Protein AF-A0A9W9TNA5-F1 (afdb_monomer_lite)

Organism: NCBI:txid63820

Radius of gyration: 33.28 Å; chains: 1; bounding box: 62×38×96 Å

pLDDT: mean 80.86, std 18.64, range [43.91, 98.69]

Sequence (76 aa):
MPNLNFLALALLVPGVFSKPLHPVRRQSGLDGFVQAESSIARQGVLNNIGANGSAVQGAAAGVVVASPFKVNPDCQ

InterPro domains:
  IPR008928 Six-hairpin glycosidase superfamily [SSF48208] (27-74)
  IPR011613 GH15-like domain [PF00723] (40-74)
  IPR012341 Six-hairpin glycosidase-like superfamily [G3DSA:1.50.10.10] (19-76)

Foldseek 3Di:
DDDDDDPDDDPPPPPPPDDPPDPPPPDPPPVRVCVVVVVVVVLVQQLQAPDPRVLADPDHHGDGDPHSDPDPVNDD

Secondary structure (DSSP, 8-state):
--------------------SS----PPPHHHHHHHHHHHHHHHHHHTBTTT-TT-TTPPTT-B-S-S--STT---

Structure (mmCIF, N/CA/C/O backbone):
data_AF-A0A9W9TNA5-F1
#
_entry.id   AF-A0A9W9TNA5-F1
#
loop_
_atom_site.group_PDB
_atom_site.id
_atom_site.type_symbol
_atom_site.label_atom_id
_atom_site.label_alt_id
_atom_site.label_comp_id
_atom_site.label_asym_id
_atom_site.label_entity_id
_atom_site.label_seq_id
_atom_site.pdbx_PDB_ins_code
_atom_site.Cartn_x
_atom_site.Cartn_y
_atom_site.Cartn_z
_atom_site.occupancy
_atom_site.B_iso_or_equiv
_atom_site.auth_seq_id
_atom_site.auth_comp_id
_atom_site.auth_asym_id
_atom_site.auth_atom_id
_atom_site.pdbx_PDB_model_num
ATOM 1 N N . MET A 1 1 ? -38.597 31.219 81.792 1.00 43.91 1 MET A N 1
ATOM 2 C CA . MET A 1 1 ? -37.656 30.470 80.937 1.00 43.91 1 MET A CA 1
ATOM 3 C C . MET A 1 1 ? -38.383 29.259 80.370 1.00 43.91 1 MET A C 1
ATOM 5 O O . MET A 1 1 ? -38.737 28.397 81.163 1.00 43.91 1 MET A O 1
ATOM 9 N N . PRO A 1 2 ? -38.695 29.218 79.063 1.00 46.81 2 PRO A N 1
ATOM 10 C CA . PRO A 1 2 ? -39.088 27.996 78.373 1.00 46.81 2 PRO A CA 1
ATOM 11 C C . PRO A 1 2 ? -37.869 27.282 77.755 1.00 46.81 2 PRO A C 1
ATOM 13 O O . PRO A 1 2 ? -36.831 27.891 77.508 1.00 46.81 2 PRO A O 1
ATOM 16 N N . ASN A 1 3 ? -38.030 25.971 77.581 1.00 45.59 3 ASN A N 1
ATOM 17 C CA . ASN A 1 3 ? -37.016 24.941 77.354 1.00 45.59 3 ASN A CA 1
ATOM 18 C C . ASN A 1 3 ? -36.202 25.056 76.056 1.00 45.59 3 ASN A C 1
ATOM 20 O O . ASN A 1 3 ? -36.721 25.389 74.993 1.00 45.59 3 ASN A O 1
ATOM 24 N N . LEU A 1 4 ? -34.933 24.652 76.157 1.00 54.50 4 LEU A N 1
ATOM 25 C CA . LEU A 1 4 ? -33.993 24.462 75.058 1.00 54.50 4 LEU A CA 1
ATOM 26 C C . LEU A 1 4 ? -34.177 23.053 74.465 1.00 54.50 4 LEU A C 1
ATOM 28 O O . LEU A 1 4 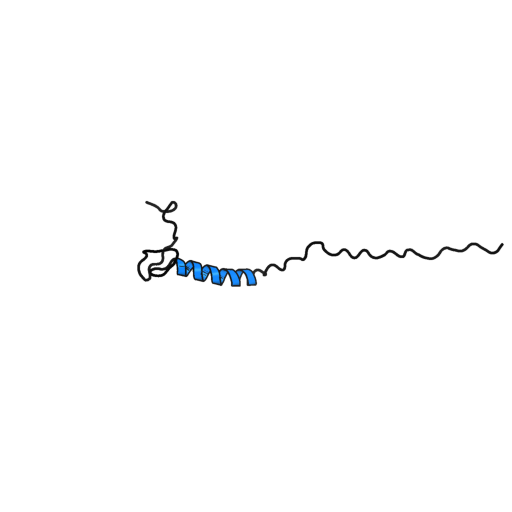? -33.810 22.066 75.096 1.00 54.50 4 LEU A O 1
ATOM 32 N N . ASN A 1 5 ? -34.734 22.951 73.257 1.00 58.75 5 ASN A N 1
ATOM 33 C CA . ASN A 1 5 ? -34.649 21.736 72.446 1.00 58.75 5 ASN A CA 1
ATOM 34 C C . ASN A 1 5 ? -34.493 22.119 70.969 1.00 58.75 5 ASN A C 1
ATOM 36 O O . ASN A 1 5 ? -35.460 22.178 70.217 1.00 58.75 5 ASN A O 1
ATOM 40 N N . PHE A 1 6 ? -33.260 22.425 70.570 1.00 48.78 6 PHE A N 1
ATOM 41 C CA . PHE A 1 6 ? -32.882 22.636 69.171 1.00 48.78 6 PHE A CA 1
ATOM 42 C C . PHE A 1 6 ? -31.858 21.574 68.776 1.00 48.78 6 PHE A C 1
ATOM 44 O O . PHE A 1 6 ? -30.687 21.862 68.550 1.00 48.78 6 PHE A O 1
ATOM 51 N N . LEU A 1 7 ? -32.305 20.319 68.744 1.00 51.91 7 LEU A N 1
ATOM 52 C CA . LEU A 1 7 ? -31.550 19.207 68.175 1.00 51.91 7 LEU A CA 1
ATOM 53 C C . LEU A 1 7 ? -32.246 18.729 66.899 1.00 51.91 7 LEU A C 1
ATOM 55 O O . LEU A 1 7 ? -32.791 17.635 66.841 1.00 51.91 7 LEU A O 1
ATOM 59 N N . ALA A 1 8 ? -32.281 19.575 65.876 1.00 54.44 8 ALA A N 1
ATOM 60 C CA . ALA A 1 8 ? -32.560 19.136 64.517 1.00 54.44 8 ALA A CA 1
ATOM 61 C C . ALA A 1 8 ? -32.147 20.221 63.527 1.00 54.44 8 ALA A C 1
ATOM 63 O O . ALA A 1 8 ? -32.396 21.398 63.768 1.00 54.44 8 ALA A O 1
ATOM 64 N N . LEU A 1 9 ? -31.655 19.769 62.371 1.00 51.06 9 LEU A N 1
ATOM 65 C CA . LEU A 1 9 ? -31.458 20.542 61.142 1.00 51.06 9 LEU A CA 1
ATOM 66 C C . LEU A 1 9 ? -30.206 21.446 61.169 1.00 51.06 9 LEU A C 1
ATOM 68 O O . LEU A 1 9 ? -30.103 22.363 61.962 1.00 51.06 9 LEU A O 1
ATOM 72 N N . ALA A 1 10 ? -29.191 21.282 60.324 1.00 51.34 10 ALA A N 1
ATOM 73 C CA . ALA A 1 10 ? -29.191 20.718 58.988 1.00 51.34 10 ALA A CA 1
ATOM 74 C C . ALA A 1 10 ? -27.784 20.214 58.624 1.00 51.34 10 ALA A C 1
ATOM 76 O O . ALA A 1 10 ? -26.862 21.000 58.427 1.00 51.34 10 ALA A O 1
ATOM 77 N N . LEU A 1 11 ? -27.634 18.900 58.452 1.00 49.50 11 LEU A N 1
ATOM 78 C CA . LEU A 1 11 ? -26.591 18.343 57.590 1.00 49.50 11 LEU A CA 1
ATOM 79 C C . LEU A 1 11 ? -27.105 18.419 56.149 1.00 49.50 11 LEU A C 1
ATOM 81 O O . LEU A 1 11 ? -27.526 17.423 55.567 1.00 49.50 11 LEU A O 1
ATOM 85 N N . LEU A 1 12 ? -27.131 19.626 55.585 1.00 53.72 12 LEU A N 1
ATOM 86 C CA . LEU A 1 12 ? -27.347 19.802 54.154 1.00 53.72 12 LEU A CA 1
ATOM 87 C C . LEU A 1 12 ? -25.979 19.656 53.491 1.00 53.72 12 LEU A C 1
ATOM 89 O O . LEU A 1 12 ? -25.272 20.633 53.277 1.00 53.72 12 LEU A O 1
ATOM 93 N N . VAL A 1 13 ? -25.564 18.409 53.267 1.00 61.53 13 VAL A N 1
ATOM 94 C CA . VAL A 1 13 ? -24.386 18.096 52.455 1.00 61.53 13 VAL A CA 1
ATOM 95 C C . VAL A 1 13 ? -24.754 18.448 51.012 1.00 61.53 13 VAL A C 1
ATOM 97 O O . VAL A 1 13 ? -25.604 17.761 50.440 1.00 61.53 13 VAL A O 1
ATOM 100 N N . PRO A 1 14 ? -24.178 19.487 50.379 1.00 58.50 14 PRO A N 1
ATOM 101 C CA . PRO A 1 14 ? -24.276 19.585 48.937 1.00 58.50 14 PRO A CA 1
ATOM 102 C C . PRO A 1 14 ? -23.485 18.406 48.369 1.00 58.50 14 PRO A C 1
ATOM 104 O O . PRO A 1 14 ? -22.273 18.303 48.561 1.00 58.50 14 PRO A O 1
ATOM 107 N N . GLY A 1 15 ? -24.180 17.475 47.716 1.00 62.28 15 GLY A N 1
ATOM 108 C CA . GLY A 1 15 ? -23.532 16.398 46.980 1.00 62.28 15 GLY A CA 1
ATOM 109 C C . GLY A 1 15 ? -22.562 17.003 45.969 1.00 62.28 15 GLY A C 1
ATOM 110 O O . GLY A 1 15 ? -22.976 17.701 45.043 1.00 62.28 15 GLY A O 1
ATOM 111 N N . VAL A 1 16 ? -21.263 16.781 46.164 1.00 64.56 16 VAL A N 1
ATOM 112 C CA . VAL A 1 16 ? -20.238 17.204 45.211 1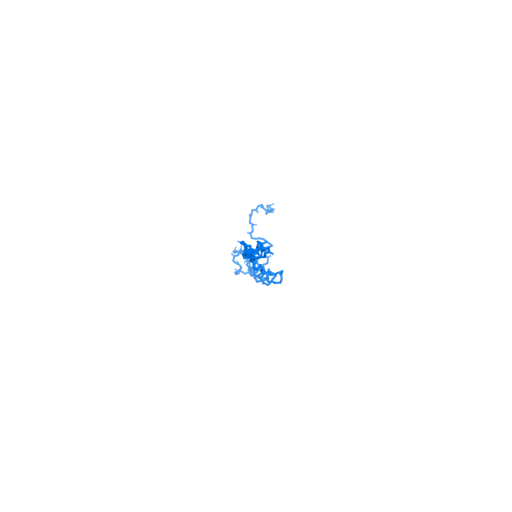.00 64.56 16 VAL A CA 1
ATOM 113 C C . VAL A 1 16 ? -20.380 16.315 43.979 1.00 64.56 16 VAL A C 1
ATOM 115 O O . VAL A 1 16 ? -19.970 15.157 43.978 1.00 64.56 16 VAL A O 1
ATOM 118 N N . PHE A 1 17 ? -20.993 16.843 42.921 1.00 66.56 17 PHE A N 1
ATOM 119 C CA . PHE A 1 17 ? -20.985 16.192 41.617 1.00 66.56 17 PHE A CA 1
ATOM 120 C C . PHE A 1 17 ? -19.584 16.322 41.012 1.00 66.56 17 PHE A C 1
ATOM 122 O O . PHE A 1 17 ? -19.243 17.337 40.401 1.00 66.56 17 PHE A O 1
ATOM 129 N N . SER A 1 18 ? -18.762 15.288 41.178 1.00 64.06 18 SER A N 1
ATOM 130 C CA . SER A 1 18 ? -17.485 15.164 40.477 1.00 64.06 18 SER A CA 1
ATOM 131 C C . SER A 1 18 ? -17.745 15.005 38.979 1.00 64.06 18 SER A C 1
ATOM 133 O O . SER A 1 18 ? -18.139 13.937 38.512 1.00 64.06 18 SER A O 1
ATOM 135 N N . LYS A 1 19 ? -17.534 16.070 38.200 1.00 66.94 19 LYS A N 1
ATOM 136 C CA . LYS A 1 19 ? -17.452 15.959 36.739 1.00 66.94 19 LYS A CA 1
ATOM 137 C C . LYS A 1 19 ? -16.157 15.208 36.408 1.00 66.94 19 LYS A C 1
ATOM 139 O O . LYS A 1 19 ? -15.103 15.643 36.875 1.00 66.94 19 LYS A O 1
ATOM 144 N N . PRO A 1 20 ? -16.183 14.108 35.634 1.00 69.06 20 PRO A N 1
ATOM 145 C CA . PRO A 1 20 ? -14.944 13.467 35.215 1.00 69.06 20 PRO A CA 1
ATOM 146 C C . PRO A 1 20 ? -14.121 14.475 34.401 1.00 69.06 20 PRO A C 1
ATOM 148 O O . PRO A 1 20 ? -14.581 14.974 33.377 1.00 69.06 20 PRO A O 1
ATOM 151 N N . LEU A 1 21 ? -12.906 14.785 34.871 1.00 65.00 21 LEU A N 1
ATOM 152 C CA . LEU A 1 21 ? -11.987 15.754 34.248 1.00 65.00 21 LEU A CA 1
ATOM 153 C C . LEU A 1 21 ? -11.432 15.299 32.890 1.00 65.00 21 LEU A C 1
ATOM 155 O O . LEU A 1 21 ? -10.685 16.032 32.254 1.00 65.00 21 LEU A O 1
ATOM 159 N N . HIS A 1 22 ? -11.812 14.115 32.424 1.00 64.88 22 HIS A N 1
ATOM 160 C CA . HIS A 1 22 ? -11.449 13.622 31.111 1.00 64.88 22 HIS A CA 1
ATOM 161 C C . HIS A 1 22 ? -12.721 13.156 30.413 1.00 64.88 22 HIS A C 1
ATOM 163 O O . HIS A 1 22 ? -13.296 12.149 30.839 1.00 64.88 22 HIS A O 1
ATOM 169 N N . PRO A 1 23 ? -13.187 13.841 29.349 1.00 65.25 23 PRO A N 1
ATOM 170 C CA . PRO A 1 23 ? -14.076 13.176 28.418 1.00 65.25 23 PRO A CA 1
ATOM 171 C C . PRO A 1 23 ? -13.335 11.918 27.976 1.00 65.25 23 PRO A C 1
ATOM 173 O O . PRO A 1 23 ? -12.244 12.004 27.412 1.00 65.25 23 PRO A O 1
ATOM 176 N N . VAL A 1 24 ? -13.888 10.749 28.296 1.00 64.25 24 VAL A N 1
ATOM 177 C CA . VAL A 1 24 ? -13.417 9.492 27.725 1.00 64.25 24 VAL A CA 1
ATOM 178 C C . VAL A 1 24 ? -13.528 9.691 26.222 1.00 64.25 24 VAL A C 1
ATOM 180 O O . VAL A 1 24 ? -14.633 9.720 25.675 1.00 64.25 24 VAL A O 1
ATOM 183 N N . ARG A 1 25 ? -12.391 9.939 25.559 1.00 65.12 25 ARG A N 1
ATOM 184 C CA . ARG A 1 25 ? -12.333 9.984 24.103 1.00 65.12 25 ARG A CA 1
ATOM 185 C C . ARG A 1 25 ? -12.894 8.638 23.676 1.00 65.12 25 ARG A C 1
ATOM 187 O O . ARG A 1 25 ? -12.292 7.615 23.991 1.00 65.12 25 ARG A O 1
ATOM 194 N N . ARG A 1 26 ? -14.053 8.624 23.011 1.00 66.19 26 ARG A N 1
ATOM 195 C CA . ARG A 1 26 ? -14.526 7.408 22.353 1.00 66.19 26 ARG A CA 1
ATOM 196 C C . ARG A 1 26 ? -13.513 7.106 21.259 1.00 66.19 26 ARG A C 1
ATOM 198 O O . ARG A 1 26 ? -13.595 7.651 20.164 1.00 66.19 26 ARG A O 1
ATOM 205 N N . GLN A 1 27 ? -12.497 6.321 21.599 1.00 69.50 27 GLN A N 1
ATOM 206 C CA . GLN A 1 27 ? -11.682 5.643 20.612 1.00 69.50 27 GLN A CA 1
ATOM 207 C C . GLN A 1 27 ? -12.667 4.838 19.771 1.00 69.50 27 GLN A C 1
ATOM 209 O O . GLN A 1 27 ? -13.581 4.212 20.320 1.00 69.50 27 GLN A O 1
ATOM 214 N N . SER A 1 28 ? -12.533 4.907 18.446 1.00 67.94 28 SER A N 1
ATOM 215 C CA . SER A 1 28 ? -13.135 3.883 17.608 1.00 67.94 28 SER A CA 1
ATOM 216 C C . SER A 1 28 ? -12.753 2.546 18.235 1.00 67.94 28 SER A C 1
ATOM 218 O O . SER A 1 28 ? -11.579 2.305 18.522 1.00 67.94 28 SER A O 1
ATOM 220 N N . GLY A 1 29 ? -13.751 1.719 18.548 1.00 85.31 29 GLY A N 1
ATOM 221 C CA . GLY A 1 29 ? -13.476 0.359 18.994 1.00 85.31 29 GLY A CA 1
ATOM 222 C C . GLY A 1 29 ? -12.640 -0.373 17.943 1.00 85.31 29 GLY A C 1
ATOM 223 O O . GLY A 1 29 ? -12.423 0.141 16.841 1.00 85.31 29 GLY A O 1
ATOM 224 N N . LEU A 1 30 ? -12.203 -1.588 18.266 1.00 90.94 30 LEU A N 1
ATOM 225 C CA . LEU A 1 30 ? -11.426 -2.429 17.352 1.00 90.94 30 LEU A CA 1
ATOM 226 C C . LEU A 1 30 ? -12.000 -2.429 15.923 1.00 90.94 30 LEU A C 1
ATOM 228 O O . LEU A 1 30 ? -11.255 -2.230 14.971 1.00 90.94 30 LEU A O 1
ATOM 232 N N . ASP A 1 31 ? -13.321 -2.530 15.781 1.00 92.75 31 ASP A N 1
ATOM 233 C CA . ASP A 1 31 ? -13.998 -2.510 14.480 1.00 92.75 31 ASP A CA 1
ATOM 234 C C . ASP A 1 31 ? -13.754 -1.220 13.690 1.00 92.75 31 AS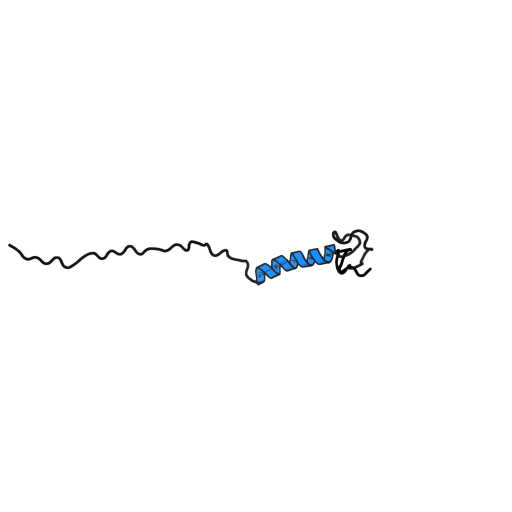P A C 1
ATOM 236 O O . ASP A 1 31 ? -13.478 -1.260 12.493 1.00 92.75 31 ASP A O 1
ATOM 240 N N . GLY A 1 32 ? -13.817 -0.061 14.351 1.00 91.94 32 GLY A N 1
ATOM 241 C CA . GLY A 1 32 ? -13.569 1.219 13.691 1.00 91.94 32 GLY A CA 1
ATOM 242 C C . GLY A 1 32 ? -12.094 1.409 13.327 1.00 91.94 32 GLY A C 1
ATOM 243 O O . GLY A 1 32 ? -11.797 2.020 12.303 1.00 91.94 32 GLY A O 1
ATOM 244 N N . PHE A 1 33 ? -11.170 0.849 14.114 1.00 93.75 33 PHE A N 1
ATOM 245 C CA . PHE A 1 33 ? -9.757 0.776 13.734 1.00 93.75 33 PHE A CA 1
ATOM 246 C C . PHE A 1 33 ? -9.555 -0.117 12.504 1.00 93.75 33 PHE A C 1
ATOM 248 O O . PHE A 1 33 ? -8.947 0.321 11.532 1.00 93.75 33 PHE A O 1
ATOM 255 N N . VAL A 1 34 ? -10.120 -1.328 12.503 1.00 95.81 34 VAL A N 1
ATOM 256 C CA . VAL A 1 34 ? -10.010 -2.269 11.377 1.00 95.81 34 VAL A CA 1
ATOM 257 C C . VAL A 1 34 ? -10.601 -1.670 10.102 1.00 95.81 34 VAL A C 1
ATOM 259 O O . VAL A 1 34 ? -9.999 -1.804 9.039 1.00 95.81 34 VAL A O 1
ATOM 262 N N . GLN A 1 35 ? -11.736 -0.971 10.183 1.00 95.94 35 GLN A N 1
ATOM 263 C CA . GLN A 1 35 ? -12.324 -0.279 9.032 1.00 95.94 35 GLN A CA 1
ATOM 264 C C . GLN A 1 35 ? -11.397 0.806 8.472 1.00 95.94 35 GLN A C 1
ATOM 266 O O . GLN A 1 35 ? -11.188 0.859 7.257 1.00 95.94 35 GLN A O 1
ATOM 271 N N . ALA A 1 36 ? -10.817 1.640 9.341 1.00 96.19 36 ALA A N 1
ATOM 272 C CA . ALA A 1 36 ? -9.881 2.680 8.925 1.00 96.19 36 ALA A CA 1
ATOM 273 C C . ALA A 1 36 ? -8.619 2.074 8.286 1.00 96.19 36 ALA A C 1
ATOM 275 O O . ALA A 1 36 ? -8.270 2.419 7.153 1.00 96.19 36 ALA A O 1
ATOM 276 N N . GLU A 1 37 ? -7.986 1.114 8.961 1.00 98.00 37 GLU A N 1
ATOM 277 C CA . GLU A 1 37 ? -6.755 0.498 8.469 1.00 98.00 37 GLU A CA 1
ATOM 278 C C . GLU A 1 37 ? -6.960 -0.371 7.233 1.00 98.00 37 GLU A C 1
ATOM 280 O O . GLU A 1 37 ? -6.075 -0.437 6.390 1.00 98.00 37 GLU A O 1
ATOM 285 N N . SER A 1 38 ? -8.133 -0.975 7.037 1.00 98.38 38 SER A N 1
ATOM 286 C CA . SER A 1 38 ? -8.422 -1.728 5.808 1.00 98.38 38 SER A CA 1
ATOM 287 C C . SER A 1 38 ? -8.320 -0.843 4.562 1.00 98.38 38 SER A C 1
ATOM 289 O O . SER A 1 38 ? -7.801 -1.275 3.530 1.00 98.38 38 SER A O 1
ATOM 291 N N . SER A 1 39 ? -8.776 0.412 4.645 1.00 98.31 39 SER A N 1
ATOM 292 C CA . SER A 1 39 ? -8.639 1.366 3.539 1.00 98.31 39 SER A CA 1
ATOM 293 C C . SER A 1 39 ? -7.181 1.775 3.318 1.00 98.31 39 SER A C 1
ATOM 295 O O . SER A 1 39 ? -6.732 1.849 2.172 1.00 98.31 39 SER A O 1
ATOM 297 N N . ILE A 1 40 ? -6.440 2.020 4.403 1.00 98.50 40 ILE A N 1
ATOM 298 C CA . ILE A 1 40 ? -5.026 2.417 4.357 1.00 98.50 40 ILE A CA 1
ATOM 299 C C . ILE A 1 40 ? -4.177 1.279 3.789 1.00 98.50 40 ILE A C 1
ATOM 301 O O . ILE A 1 40 ? -3.429 1.489 2.837 1.00 98.50 40 ILE A O 1
ATOM 305 N N . ALA A 1 41 ? -4.348 0.062 4.301 1.00 98.56 41 ALA A N 1
ATOM 306 C CA . 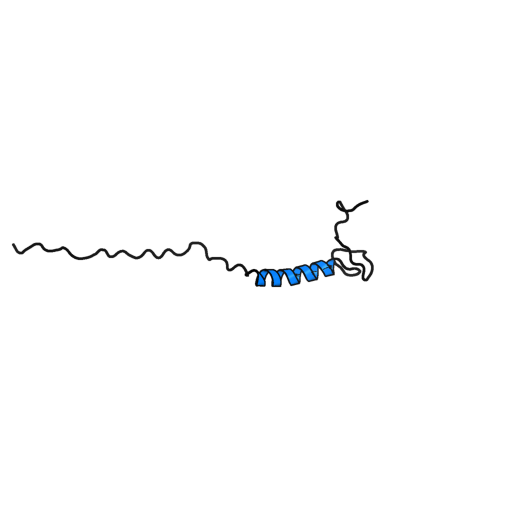ALA A 1 41 ? -3.642 -1.131 3.859 1.00 98.56 41 ALA A CA 1
ATOM 307 C C . ALA A 1 41 ? -3.914 -1.439 2.384 1.00 98.56 41 ALA A C 1
ATOM 309 O O . ALA A 1 41 ? -2.975 -1.714 1.637 1.00 98.56 41 ALA A O 1
ATOM 310 N N . ARG A 1 42 ? -5.171 -1.322 1.925 1.00 98.56 42 ARG A N 1
ATOM 311 C CA . ARG A 1 42 ? -5.497 -1.508 0.503 1.00 98.56 42 ARG A CA 1
ATOM 312 C C . ARG A 1 42 ? -4.720 -0.528 -0.370 1.00 98.56 42 ARG A C 1
ATOM 314 O O . ARG A 1 42 ? -4.135 -0.935 -1.371 1.00 98.56 42 ARG A O 1
ATOM 321 N N . GLN A 1 43 ? -4.695 0.748 0.008 1.00 98.69 43 GLN A N 1
ATOM 322 C CA . GL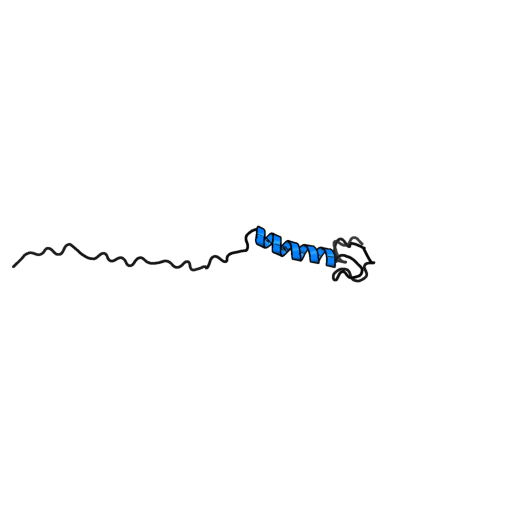N A 1 43 ? -3.938 1.745 -0.741 1.00 98.69 43 GLN A CA 1
ATOM 323 C C . GLN A 1 43 ? -2.427 1.502 -0.646 1.00 98.69 43 GLN A C 1
ATOM 325 O O . GLN A 1 43 ? -1.735 1.635 -1.650 1.00 98.69 43 GLN A O 1
ATOM 330 N N . GLY A 1 44 ? -1.921 1.093 0.518 1.00 98.06 44 GLY A N 1
ATOM 331 C CA . GLY A 1 44 ? -0.519 0.729 0.725 1.00 98.06 44 GLY A CA 1
ATOM 332 C C . GLY A 1 44 ? -0.061 -0.396 -0.205 1.00 98.06 44 GLY A C 1
ATOM 333 O O . GLY A 1 44 ? 0.986 -0.272 -0.834 1.00 98.06 44 GLY A O 1
ATOM 334 N N . VAL A 1 45 ? -0.879 -1.440 -0.375 1.00 98.06 45 VAL A N 1
ATOM 335 C CA . VAL A 1 45 ? -0.611 -2.518 -1.341 1.00 98.06 45 VAL A CA 1
ATOM 336 C C . VAL A 1 45 ? -0.600 -1.979 -2.771 1.00 98.06 45 VAL A C 1
ATOM 338 O O . VAL A 1 45 ? 0.359 -2.221 -3.495 1.00 98.06 45 VAL A O 1
ATOM 341 N N . LEU A 1 46 ? -1.615 -1.207 -3.178 1.00 98.31 46 LEU A N 1
ATOM 342 C CA . LEU A 1 46 ? -1.686 -0.643 -4.536 1.00 98.31 46 LEU A CA 1
ATOM 343 C C . LEU A 1 46 ? -0.516 0.300 -4.847 1.00 98.31 46 LEU A C 1
ATOM 345 O O . LEU A 1 46 ? -0.028 0.332 -5.976 1.00 98.31 46 LEU A O 1
ATOM 349 N N . ASN A 1 47 ? -0.029 1.035 -3.848 1.00 98.62 47 ASN A N 1
ATOM 350 C CA . ASN A 1 47 ? 1.131 1.910 -3.991 1.00 98.62 47 ASN A CA 1
ATOM 351 C C . ASN A 1 47 ? 2.419 1.138 -4.316 1.00 98.62 47 ASN A C 1
ATOM 353 O O . ASN A 1 47 ? 3.326 1.741 -4.886 1.00 98.62 47 ASN A O 1
ATOM 357 N N . ASN A 1 48 ? 2.483 -0.160 -4.000 1.00 98.19 48 ASN A N 1
ATOM 358 C CA . ASN A 1 48 ? 3.623 -1.039 -4.261 1.00 98.19 48 ASN A CA 1
ATOM 359 C C . ASN A 1 48 ? 3.507 -1.842 -5.580 1.00 98.19 48 ASN A C 1
ATOM 361 O O . ASN A 1 48 ? 4.321 -2.737 -5.822 1.00 98.19 48 ASN A O 1
ATOM 365 N N . ILE A 1 49 ? 2.520 -1.545 -6.440 1.00 98.25 49 ILE A N 1
ATOM 366 C CA . ILE A 1 49 ? 2.289 -2.259 -7.710 1.00 98.25 49 ILE A CA 1
ATOM 367 C C . ILE A 1 49 ? 2.591 -1.355 -8.913 1.00 98.25 49 ILE A C 1
ATOM 369 O O . ILE A 1 49 ? 1.991 -0.293 -9.075 1.00 98.25 49 ILE A O 1
ATOM 373 N N . GLY A 1 50 ? 3.486 -1.786 -9.803 1.00 98.12 50 GLY A N 1
ATOM 374 C CA . GLY A 1 50 ? 3.798 -1.071 -11.046 1.00 98.12 50 GLY A CA 1
ATOM 375 C C . GLY A 1 50 ? 2.683 -1.161 -12.105 1.00 98.12 50 GLY A C 1
ATOM 376 O O . GLY A 1 50 ? 1.840 -2.054 -12.086 1.00 98.12 50 GLY A O 1
ATOM 377 N N . ALA A 1 51 ? 2.606 -0.265 -13.091 1.00 97.44 51 ALA A N 1
ATOM 378 C CA . ALA A 1 51 ? 3.518 0.849 -13.371 1.00 97.44 51 ALA A CA 1
ATOM 379 C C . ALA A 1 51 ? 3.110 2.167 -12.686 1.00 97.44 51 ALA A C 1
ATOM 381 O O . ALA A 1 51 ? 3.835 3.153 -12.758 1.00 97.44 51 ALA A O 1
ATOM 382 N N . ASN A 1 52 ? 1.951 2.178 -12.021 1.00 97.31 52 ASN A N 1
ATOM 383 C CA . ASN A 1 52 ? 1.323 3.395 -11.499 1.00 97.31 52 ASN A CA 1
ATOM 384 C C . ASN A 1 52 ? 1.393 3.516 -9.965 1.00 97.31 52 ASN A C 1
ATOM 386 O O . ASN A 1 52 ? 0.904 4.498 -9.408 1.00 97.31 52 ASN A O 1
ATOM 390 N N . GLY A 1 53 ? 1.964 2.529 -9.269 1.00 98.12 53 GLY A N 1
ATOM 391 C CA . GLY A 1 53 ? 2.126 2.539 -7.818 1.00 98.12 53 GLY A CA 1
ATOM 392 C C . GLY A 1 53 ? 3.047 3.666 -7.360 1.00 98.12 53 GLY A C 1
ATOM 393 O O . GLY A 1 53 ? 4.188 3.784 -7.807 1.00 98.12 53 GLY A O 1
ATOM 394 N N . SER A 1 54 ? 2.551 4.503 -6.449 1.00 98.12 54 SER A N 1
ATOM 395 C CA . SER A 1 54 ? 3.230 5.732 -6.023 1.00 98.12 54 SER A CA 1
ATOM 396 C C . SER A 1 54 ? 4.534 5.499 -5.254 1.00 98.12 54 SER A C 1
ATOM 398 O O . SER A 1 54 ? 5.408 6.364 -5.278 1.00 98.12 54 SER A O 1
ATOM 400 N N . ALA A 1 55 ? 4.692 4.343 -4.603 1.00 97.44 55 ALA A N 1
ATOM 401 C CA . ALA A 1 55 ? 5.877 4.009 -3.817 1.00 97.44 55 ALA A CA 1
ATOM 402 C C . ALA A 1 55 ? 6.967 3.297 -4.642 1.00 97.44 55 ALA A C 1
ATOM 404 O O . ALA A 1 55 ? 8.103 3.185 -4.189 1.00 97.44 55 ALA A O 1
ATOM 405 N N . VAL A 1 56 ? 6.646 2.828 -5.855 1.00 97.06 56 VAL A N 1
ATOM 406 C CA . VAL A 1 56 ? 7.508 1.935 -6.654 1.00 97.06 56 VAL A CA 1
ATOM 407 C C . VAL A 1 56 ? 7.733 2.453 -8.074 1.00 97.06 56 VAL A C 1
ATOM 409 O O . VAL A 1 56 ? 7.619 1.729 -9.063 1.00 97.06 56 VAL A O 1
ATOM 412 N N . GLN A 1 57 ? 8.075 3.735 -8.189 1.00 96.12 57 GLN A N 1
ATOM 413 C CA . GLN A 1 57 ? 8.380 4.361 -9.476 1.00 96.12 57 GLN A CA 1
ATOM 414 C C . GLN A 1 57 ? 9.465 3.577 -10.234 1.00 96.12 57 GLN A C 1
ATOM 416 O O . GLN A 1 57 ? 10.549 3.317 -9.702 1.00 96.12 57 GLN A O 1
ATOM 421 N N . GLY A 1 58 ? 9.159 3.210 -11.481 1.00 95.12 58 GLY A N 1
ATOM 422 C CA . GLY A 1 58 ? 10.023 2.403 -12.347 1.00 95.12 58 GLY A CA 1
ATOM 423 C C . GLY A 1 58 ? 9.709 0.902 -12.361 1.00 95.12 58 GLY A C 1
ATOM 424 O O . GLY A 1 58 ? 10.235 0.198 -13.219 1.00 95.12 58 GLY A O 1
ATOM 425 N N . ALA A 1 59 ? 8.839 0.400 -11.475 1.00 97.12 59 ALA A N 1
ATOM 426 C CA . ALA A 1 59 ? 8.351 -0.975 -11.565 1.00 97.12 59 ALA A CA 1
ATOM 427 C C . ALA A 1 59 ? 7.503 -1.173 -12.836 1.00 97.12 59 ALA A C 1
ATOM 429 O O . ALA A 1 59 ? 6.691 -0.319 -13.195 1.00 97.12 59 ALA A O 1
ATOM 430 N N . ALA A 1 60 ? 7.671 -2.310 -13.516 1.00 98.31 60 ALA A N 1
ATOM 431 C CA . ALA A 1 60 ? 6.891 -2.632 -14.709 1.00 98.31 60 ALA A CA 1
ATOM 432 C C . ALA A 1 60 ? 5.410 -2.905 -14.376 1.00 98.31 60 ALA A C 1
ATOM 434 O O . ALA A 1 60 ? 5.049 -3.193 -13.233 1.00 98.31 60 ALA A O 1
ATOM 435 N N . ALA A 1 61 ? 4.541 -2.831 -15.388 1.00 98.12 61 ALA A N 1
ATOM 436 C CA . ALA A 1 61 ? 3.111 -3.085 -15.226 1.00 98.12 61 ALA A CA 1
ATOM 437 C C . ALA A 1 61 ? 2.841 -4.479 -14.631 1.00 98.12 61 ALA A C 1
ATOM 439 O O . ALA A 1 61 ? 3.316 -5.484 -15.154 1.00 98.12 61 ALA A O 1
ATOM 440 N N . GLY A 1 62 ? 2.080 -4.527 -13.535 1.00 96.44 62 GLY A N 1
ATOM 441 C CA . GLY A 1 62 ? 1.721 -5.763 -12.837 1.00 96.44 62 GLY A CA 1
ATOM 442 C C . GLY A 1 62 ? 2.793 -6.314 -11.890 1.00 96.44 62 GLY A C 1
ATOM 443 O O . GLY A 1 62 ? 2.523 -7.291 -11.194 1.00 96.44 62 GLY A O 1
ATOM 444 N N . VAL A 1 63 ? 3.982 -5.703 -11.811 1.00 97.94 63 VAL A N 1
ATOM 445 C CA . VAL A 1 63 ? 5.013 -6.114 -10.846 1.00 97.94 63 VAL A CA 1
ATOM 446 C C . VAL A 1 63 ? 4.616 -5.662 -9.446 1.00 97.94 63 VAL A C 1
ATOM 448 O O . VAL A 1 63 ? 4.373 -4.478 -9.215 1.00 97.94 63 VAL A O 1
ATOM 451 N N . VAL A 1 64 ? 4.595 -6.609 -8.510 1.00 97.88 64 VAL A N 1
ATOM 452 C CA . VAL A 1 64 ? 4.372 -6.358 -7.084 1.00 97.88 64 VAL A CA 1
ATOM 453 C C . VAL A 1 64 ? 5.727 -6.301 -6.390 1.00 97.88 64 VAL A C 1
ATOM 455 O O . VAL A 1 64 ? 6.442 -7.301 -6.339 1.00 97.88 64 VAL A O 1
ATOM 458 N N . VAL A 1 65 ? 6.090 -5.137 -5.858 1.00 96.25 65 VAL A N 1
ATOM 459 C CA . VAL A 1 65 ? 7.326 -4.971 -5.087 1.00 96.25 65 VAL A CA 1
ATOM 460 C C . VAL A 1 65 ? 7.018 -5.203 -3.611 1.00 96.25 65 VAL A C 1
ATOM 462 O O . VAL A 1 65 ? 6.066 -4.644 -3.072 1.00 96.25 65 VAL A O 1
ATOM 465 N N . ALA A 1 66 ? 7.824 -6.020 -2.936 1.00 95.19 66 ALA A N 1
ATOM 466 C CA . ALA A 1 66 ? 7.586 -6.367 -1.534 1.00 95.19 66 ALA A CA 1
ATOM 467 C C . ALA A 1 66 ? 7.672 -5.150 -0.592 1.00 95.19 66 ALA A C 1
ATOM 469 O O . ALA A 1 66 ? 6.886 -5.027 0.345 1.00 95.19 66 ALA A O 1
ATOM 470 N N 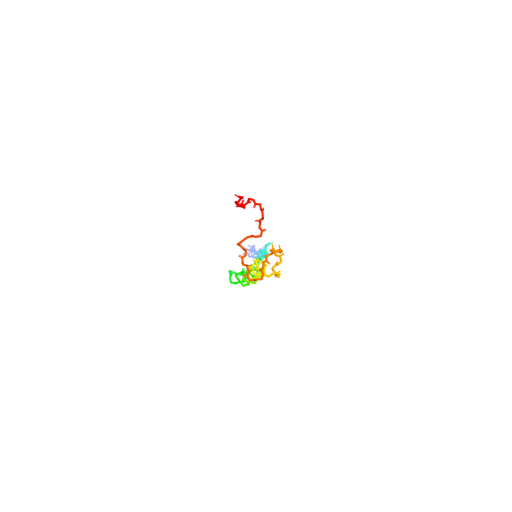. SER A 1 67 ? 8.623 -4.249 -0.847 1.00 93.31 67 SER A N 1
ATOM 471 C CA . SER A 1 67 ? 8.862 -3.036 -0.066 1.00 93.31 67 SER A CA 1
ATOM 472 C C . SER A 1 67 ? 9.489 -1.954 -0.954 1.00 93.31 67 SER A C 1
ATOM 474 O O . SER A 1 67 ? 10.324 -2.285 -1.794 1.00 93.31 67 SER A O 1
ATOM 476 N N . PRO A 1 68 ? 9.139 -0.667 -0.786 1.00 93.12 68 PRO A N 1
ATOM 477 C CA . PRO A 1 68 ? 9.705 0.417 -1.589 1.00 93.12 68 PRO A CA 1
ATOM 478 C C . PRO A 1 68 ? 11.113 0.852 -1.143 1.00 93.12 68 PRO A C 1
ATOM 480 O O . PRO A 1 68 ? 11.736 1.689 -1.801 1.00 93.12 68 PRO A O 1
ATOM 483 N N . PHE A 1 69 ? 11.621 0.331 -0.021 1.00 90.62 69 PHE A N 1
ATOM 484 C CA . PHE A 1 69 ? 12.948 0.676 0.489 1.00 90.62 69 PHE A CA 1
ATOM 485 C C . PHE A 1 69 ? 14.052 0.038 -0.365 1.00 90.62 69 PHE A C 1
ATOM 487 O O . PHE A 1 69 ? 14.141 -1.179 -0.457 1.00 90.62 69 PHE A O 1
ATOM 494 N N . LYS A 1 70 ? 14.905 0.889 -0.950 1.00 88.12 70 LYS A N 1
ATOM 495 C CA . LYS A 1 70 ? 16.059 0.522 -1.803 1.00 88.12 70 LYS A CA 1
ATOM 496 C C . LYS A 1 70 ? 17.397 0.508 -1.048 1.00 88.12 70 LYS A C 1
ATOM 498 O O . LYS A 1 70 ? 18.464 0.633 -1.635 1.00 88.12 70 LYS A O 1
ATOM 503 N N . VAL A 1 71 ? 17.329 0.534 0.278 1.00 87.25 71 VAL A N 1
ATOM 504 C CA . VAL A 1 71 ? 18.472 0.481 1.199 1.00 87.25 71 VAL A CA 1
ATOM 505 C C . VAL A 1 71 ? 18.158 -0.564 2.265 1.00 87.25 71 VAL A C 1
ATOM 507 O O . VAL A 1 71 ? 16.986 -0.921 2.402 1.00 87.25 71 VAL A O 1
ATOM 510 N N . ASN A 1 72 ? 19.181 -1.046 2.992 1.00 79.88 72 ASN A N 1
ATOM 511 C CA . ASN A 1 72 ? 19.082 -2.077 4.045 1.00 79.88 72 ASN A CA 1
ATOM 512 C C . ASN A 1 72 ? 17.688 -2.088 4.714 1.00 79.88 72 ASN A C 1
ATOM 514 O O . ASN A 1 72 ? 17.329 -1.090 5.349 1.00 79.88 72 ASN A O 1
ATOM 518 N N . PRO A 1 73 ? 16.875 -3.146 4.540 1.00 87.56 73 PRO A N 1
ATOM 519 C CA . PRO A 1 73 ? 17.243 -4.553 4.337 1.00 87.56 73 PRO A CA 1
ATOM 520 C C . PRO A 1 73 ? 17.522 -4.994 2.892 1.00 87.56 73 PRO A C 1
ATOM 522 O O . PRO A 1 73 ? 17.593 -6.196 2.661 1.00 87.56 73 PRO A O 1
ATOM 525 N N . ASP A 1 74 ? 17.658 -4.071 1.931 1.00 83.38 74 ASP A N 1
ATOM 526 C CA . ASP A 1 74 ? 18.015 -4.432 0.553 1.00 83.38 74 ASP A CA 1
ATOM 527 C C . ASP A 1 74 ? 19.315 -5.255 0.521 1.00 83.38 74 ASP A C 1
ATOM 529 O O . ASP A 1 74 ? 20.381 -4.780 0.931 1.00 83.38 74 ASP A O 1
ATOM 533 N N . CYS A 1 75 ? 19.209 -6.516 0.105 1.00 62.47 75 CYS A N 1
ATOM 534 C CA . CYS A 1 75 ? 20.351 -7.394 -0.081 1.00 62.47 75 CYS A CA 1
ATOM 535 C C . CYS A 1 75 ? 20.974 -7.038 -1.431 1.00 62.47 75 CYS A C 1
ATOM 537 O O . CYS A 1 75 ? 20.440 -7.415 -2.472 1.00 62.47 75 CYS A O 1
ATOM 539 N N . GLN A 1 76 ? 22.077 -6.284 -1.397 1.00 54.59 76 GLN A N 1
ATOM 540 C CA . GLN A 1 76 ? 22.935 -6.105 -2.571 1.00 54.59 76 GLN A CA 1
ATOM 541 C C . GLN A 1 76 ? 23.439 -7.447 -3.108 1.00 54.59 76 GLN A C 1
ATOM 543 O O . GLN A 1 76 ? 23.741 -8.336 -2.276 1.00 54.59 76 GLN A O 1
#